Protein AF-A0A920S3D9-F1 (afdb_monomer)

Secondary structure (DSSP, 8-state):
---EE-TTT--EEEEEE-TTS-EEEEEE-PPP--SSTT--------SHHHH-TT--S---HHHHHHHHTT--

Nearest PDB structures (foldseek):
  1q0c-assembly1_A  TM=7.752E-01  e=3.822E-01  Brevibacterium fuscum
  1f1u-assembly1_A  TM=7.771E-01  e=6.776E-01  Arthrobacter globiformis
  4z6m-assembly1_A  TM=8.073E-01  e=8.740E-01  Brevibacterium fuscum
  5trx-assembly1_C  TM=8.033E-01  e=1.280E+00  Brevibacterium fuscum
  2wl9-assembly1_D  TM=5.916E-01  e=3.325E+00  Rhodococcus sp. DK17

Sequence (72 aa):
MGSRKTWPWDNCFCYFEGPDSFVLEFTSELIEVSDGDEWTPKEWIPGPENANVWGTGGRTEKAIKTYVRQKV

Solvent-accessible surface area (backbone atoms only — not comparable to full-atom values): 4692 Å² total; per-residue (Å²): 128,38,70,33,29,32,58,90,44,61,20,41,34,37,74,45,77,47,97,86,74,47,76,47,77,51,72,46,71,60,70,85,77,72,93,66,90,85,67,77,88,79,89,77,76,89,46,68,68,41,66,27,64,68,79,54,47,73,77,54,76,68,60,52,58,60,57,58,65,75,76,111

Radius of gyration: 14.2 Å; Cα contacts (8 Å, |Δi|>4): 91; chains: 1; bounding box: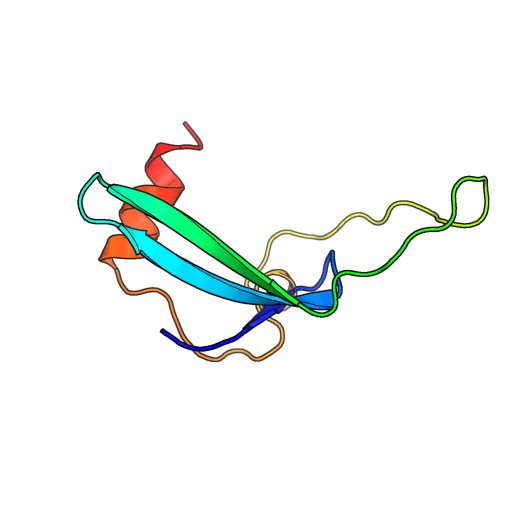 34×24×34 Å

Structure (mmCIF, N/CA/C/O backbone):
data_AF-A0A920S3D9-F1
#
_entry.id   AF-A0A920S3D9-F1
#
loop_
_atom_site.group_PDB
_atom_site.id
_atom_site.type_symbol
_atom_site.label_atom_id
_atom_site.label_alt_id
_atom_site.label_comp_id
_atom_site.label_asym_id
_atom_site.label_entity_id
_atom_site.label_seq_id
_atom_site.pdbx_PDB_ins_code
_atom_site.Cartn_x
_atom_site.Cartn_y
_atom_site.Cartn_z
_atom_site.occupancy
_atom_site.B_iso_or_equiv
_atom_site.auth_seq_id
_atom_site.auth_comp_id
_atom_site.auth_asym_id
_atom_site.auth_atom_id
_atom_site.pdbx_PDB_model_num
ATOM 1 N N . MET A 1 1 ? -3.028 -6.035 13.453 1.00 48.69 1 MET A N 1
ATOM 2 C CA . MET A 1 1 ? -2.486 -5.312 12.283 1.00 48.69 1 MET A CA 1
ATOM 3 C C . MET A 1 1 ? -1.015 -5.666 12.208 1.00 48.69 1 MET A C 1
ATOM 5 O O . MET A 1 1 ? -0.336 -5.486 13.207 1.00 48.69 1 MET A O 1
ATOM 9 N N . GLY A 1 2 ? -0.574 -6.302 11.124 1.00 53.12 2 GLY A N 1
ATOM 10 C CA . GLY A 1 2 ? 0.818 -6.716 10.935 1.00 53.12 2 GLY A CA 1
ATOM 11 C C . GLY A 1 2 ? 1.412 -6.002 9.729 1.00 53.12 2 GLY A C 1
ATOM 12 O O . GLY A 1 2 ? 0.665 -5.665 8.803 1.00 53.12 2 GLY A O 1
ATOM 13 N N . SER A 1 3 ? 2.721 -5.770 9.778 1.00 55.03 3 SER A N 1
ATOM 14 C CA . SER A 1 3 ? 3.508 -5.316 8.638 1.00 55.03 3 SER A CA 1
ATOM 15 C C . SER A 1 3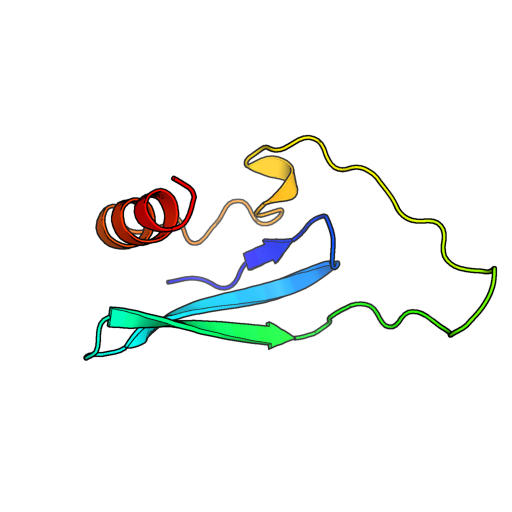 ? 3.425 -6.341 7.504 1.00 55.03 3 SER A C 1
ATOM 17 O O . SER A 1 3 ? 3.265 -7.542 7.735 1.00 55.03 3 SER A O 1
ATOM 19 N N . ARG A 1 4 ? 3.441 -5.848 6.272 1.00 64.44 4 ARG A N 1
ATOM 20 C CA . ARG A 1 4 ? 3.281 -6.618 5.035 1.00 64.44 4 ARG A CA 1
ATOM 21 C C . ARG A 1 4 ? 4.240 -6.088 3.985 1.00 64.44 4 ARG A C 1
ATOM 23 O O . ARG A 1 4 ? 4.747 -4.989 4.156 1.00 64.44 4 ARG A O 1
ATOM 30 N N . LYS A 1 5 ? 4.447 -6.825 2.895 1.00 70.50 5 LYS A N 1
ATOM 31 C CA . LYS A 1 5 ? 5.291 -6.380 1.779 1.00 70.50 5 LYS A CA 1
ATOM 32 C C . LYS A 1 5 ? 4.580 -6.559 0.437 1.00 70.50 5 LYS A C 1
ATOM 34 O O . LYS A 1 5 ? 3.853 -7.542 0.283 1.00 70.50 5 LYS A O 1
ATOM 39 N N . THR A 1 6 ? 4.687 -5.597 -0.484 1.00 71.62 6 THR A N 1
ATOM 40 C CA . THR A 1 6 ? 3.948 -5.637 -1.765 1.00 71.62 6 THR A CA 1
ATOM 41 C C . THR A 1 6 ? 4.822 -6.061 -2.935 1.00 71.62 6 THR A C 1
ATOM 43 O O . THR A 1 6 ? 6.003 -5.737 -2.980 1.00 71.62 6 THR A O 1
ATOM 46 N N . TRP A 1 7 ? 4.190 -6.742 -3.895 1.00 71.69 7 TRP A N 1
ATOM 47 C CA . TRP A 1 7 ? 4.719 -7.035 -5.228 1.00 71.69 7 TRP A CA 1
ATOM 48 C C . TRP A 1 7 ? 5.219 -5.779 -5.968 1.00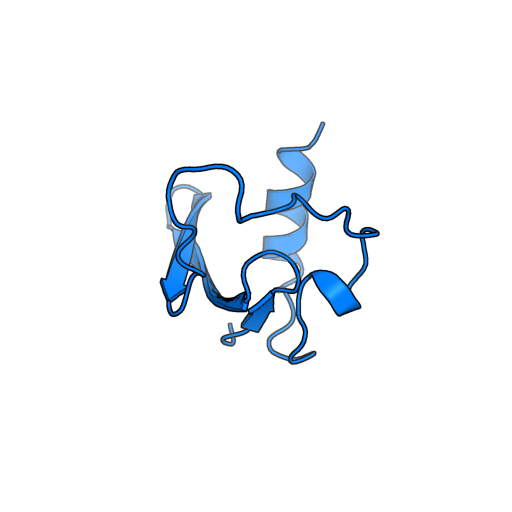 71.69 7 TRP A C 1
ATOM 50 O O . TRP A 1 7 ? 6.383 -5.647 -6.345 1.00 71.69 7 TRP A O 1
ATOM 60 N N . PRO A 1 8 ? 4.287 -4.828 -6.183 1.00 76.94 8 PRO A N 1
ATOM 61 C CA . PRO A 1 8 ? 4.493 -3.723 -7.113 1.00 76.94 8 PRO A CA 1
ATOM 62 C C . PRO A 1 8 ? 5.548 -2.699 -6.711 1.00 76.94 8 PRO A C 1
ATOM 64 O O . PRO A 1 8 ? 6.126 -2.060 -7.585 1.00 76.94 8 PRO A O 1
ATOM 67 N N . TRP A 1 9 ? 5.775 -2.531 -5.413 1.00 77.19 9 TRP A N 1
ATOM 68 C CA . TRP A 1 9 ? 6.557 -1.423 -4.868 1.00 77.19 9 TRP A CA 1
ATOM 69 C C . TRP A 1 9 ? 7.686 -1.880 -3.941 1.00 77.19 9 TRP A C 1
ATOM 71 O O . TRP A 1 9 ? 8.428 -1.041 -3.439 1.00 77.19 9 TRP A O 1
ATOM 81 N N . ASP A 1 10 ? 7.772 -3.191 -3.688 1.00 84.19 10 ASP A N 1
ATOM 82 C CA . ASP A 1 10 ? 8.698 -3.870 -2.769 1.00 84.19 10 ASP A CA 1
ATOM 83 C C . ASP A 1 10 ? 8.745 -3.310 -1.333 1.00 84.19 10 ASP A C 1
ATOM 85 O O . ASP A 1 10 ? 9.592 -3.683 -0.520 1.00 84.19 10 ASP A O 1
ATOM 89 N N . ASN A 1 11 ? 7.781 -2.463 -0.987 1.00 85.69 11 ASN A N 1
ATOM 90 C CA . ASN A 1 11 ? 7.733 -1.732 0.265 1.00 85.69 11 ASN A CA 1
ATOM 91 C C . ASN A 1 11 ? 7.178 -2.582 1.408 1.00 85.69 11 ASN A C 1
ATOM 93 O O . ASN A 1 11 ? 6.240 -3.361 1.219 1.00 85.69 11 ASN A O 1
ATOM 97 N N . CYS A 1 12 ? 7.693 -2.359 2.615 1.00 88.94 12 CYS A N 1
ATOM 98 C CA . CYS A 1 12 ? 7.031 -2.763 3.849 1.00 88.94 12 CYS A CA 1
ATOM 99 C C . CYS A 1 12 ? 5.895 -1.775 4.162 1.00 88.94 12 CYS A C 1
ATOM 101 O O . CYS A 1 12 ? 6.103 -0.568 4.080 1.00 88.94 12 CYS A O 1
ATOM 103 N N . PHE A 1 13 ? 4.704 -2.250 4.532 1.00 85.50 13 PHE A N 1
ATOM 104 C CA . PHE A 1 13 ? 3.538 -1.399 4.786 1.00 85.50 13 PHE A CA 1
ATOM 105 C C . PHE A 1 13 ? 2.652 -1.872 5.944 1.00 85.50 13 PHE A C 1
ATOM 107 O O . PHE A 1 13 ? 2.572 -3.061 6.267 1.00 85.50 13 PHE A O 1
ATOM 114 N N . CYS A 1 14 ? 1.918 -0.932 6.543 1.00 83.88 14 CYS A N 1
ATOM 115 C CA . CYS A 1 14 ? 0.845 -1.181 7.503 1.00 83.88 14 CYS A CA 1
ATOM 116 C C . CYS A 1 14 ? -0.275 -0.138 7.353 1.00 83.88 14 CYS A C 1
ATOM 118 O O . CYS A 1 14 ? -0.004 1.037 7.122 1.00 83.88 14 CYS A O 1
ATOM 120 N N . TYR A 1 15 ? -1.529 -0.560 7.539 1.00 84.69 15 TYR A N 1
ATOM 121 C CA . TYR A 1 15 ? -2.699 0.323 7.496 1.00 84.69 15 TYR A CA 1
ATOM 122 C C . TYR A 1 15 ? -3.320 0.511 8.879 1.00 84.69 15 TYR A C 1
ATOM 124 O O . TYR A 1 15 ? -3.497 -0.469 9.609 1.00 84.69 15 TYR A O 1
ATOM 132 N N . PHE A 1 16 ? -3.747 1.737 9.180 1.00 82.88 16 PHE A N 1
ATOM 133 C CA . PHE A 1 16 ? -4.474 2.098 10.399 1.00 82.88 16 PHE A CA 1
ATOM 134 C C . PHE A 1 16 ? -5.743 2.879 10.054 1.00 82.88 16 PHE A C 1
ATOM 136 O O . PHE A 1 16 ? -5.724 3.737 9.178 1.00 82.88 16 PHE A O 1
ATOM 143 N N . GLU A 1 17 ? -6.845 2.584 10.743 1.00 83.56 17 GLU A N 1
ATOM 144 C CA . GLU A 1 17 ? -8.098 3.339 10.627 1.00 83.56 17 GLU A CA 1
ATOM 145 C C . GLU A 1 17 ? -8.142 4.386 11.745 1.00 83.56 17 GLU A C 1
ATOM 147 O O . GLU A 1 17 ? -8.057 4.038 12.925 1.00 83.56 17 GLU A O 1
ATOM 152 N N . GLY A 1 18 ? -8.238 5.660 11.371 1.00 80.31 18 GLY A N 1
ATOM 153 C CA . GLY A 1 18 ? -8.411 6.771 12.298 1.00 80.31 18 GLY A CA 1
ATOM 154 C C . GLY A 1 18 ? -9.864 6.917 12.774 1.00 80.31 18 GLY A C 1
ATOM 155 O O . GLY A 1 18 ? -10.775 6.339 12.177 1.00 80.31 18 GLY A O 1
ATOM 156 N N . PRO A 1 19 ? -10.106 7.712 13.831 1.00 87.06 19 PRO A N 1
ATOM 157 C CA . PRO A 1 19 ? -11.444 7.905 14.402 1.00 87.06 19 PRO A CA 1
ATOM 158 C C . PRO A 1 19 ? -12.457 8.482 13.400 1.00 87.06 19 PRO A C 1
ATOM 160 O O . PRO A 1 19 ? -13.634 8.135 13.455 1.00 87.06 19 PRO A O 1
ATOM 163 N N . ASP A 1 20 ? -11.994 9.271 12.430 1.00 89.31 20 ASP A N 1
ATOM 164 C CA . ASP A 1 20 ? -12.833 9.900 11.403 1.00 89.31 20 ASP A CA 1
ATOM 165 C C . ASP A 1 20 ? -13.011 9.024 10.146 1.00 89.31 20 ASP A C 1
ATOM 167 O O . ASP A 1 20 ? -13.341 9.512 9.070 1.00 89.31 20 ASP A O 1
ATOM 171 N N . SER A 1 21 ? -12.781 7.709 10.261 1.00 78.38 21 SER A N 1
ATOM 172 C CA . SER A 1 21 ? -12.874 6.728 9.162 1.00 78.38 21 SER A CA 1
ATOM 173 C C . SER A 1 21 ? -11.883 6.936 8.005 1.00 78.38 21 SER A C 1
ATOM 175 O O . SER A 1 21 ? -12.015 6.301 6.955 1.00 78.38 21 SER A O 1
ATOM 177 N N . PHE A 1 22 ? -10.858 7.771 8.188 1.00 83.69 22 PHE A N 1
ATOM 178 C CA . PHE A 1 22 ? -9.707 7.813 7.285 1.00 83.69 22 PHE A CA 1
ATOM 179 C C . PHE A 1 22 ? -8.806 6.596 7.497 1.00 83.69 22 PHE A C 1
ATOM 181 O O . PHE A 1 22 ? -8.649 6.109 8.617 1.00 83.69 22 PHE A O 1
ATOM 188 N N . VAL A 1 23 ? -8.180 6.125 6.419 1.00 82.94 23 VAL A N 1
ATOM 189 C CA . VAL A 1 23 ? -7.184 5.051 6.466 1.00 82.94 23 VAL A CA 1
ATOM 190 C C . VAL A 1 23 ? -5.816 5.645 6.160 1.00 82.94 23 VAL A C 1
ATOM 192 O O . VAL A 1 23 ? -5.634 6.274 5.122 1.00 82.94 23 VAL A O 1
ATOM 195 N N . LEU A 1 24 ? -4.864 5.441 7.067 1.00 86.12 24 LEU A N 1
ATOM 196 C CA . LEU A 1 24 ? -3.473 5.859 6.923 1.00 86.12 24 LEU A CA 1
ATOM 197 C C . LEU A 1 24 ? -2.610 4.661 6.539 1.00 86.12 24 LEU A C 1
ATOM 199 O O . LEU A 1 24 ? -2.760 3.584 7.120 1.00 86.12 24 LEU A O 1
ATOM 203 N N . GLU A 1 25 ? -1.688 4.864 5.602 1.00 84.94 25 GLU A N 1
ATOM 204 C CA . GLU A 1 25 ? -0.621 3.918 5.280 1.00 84.94 25 GLU A CA 1
ATOM 205 C C . GLU A 1 25 ? 0.691 4.401 5.901 1.00 84.94 25 GLU A C 1
ATOM 207 O O . GLU A 1 25 ? 1.107 5.537 5.686 1.00 84.94 25 GLU A O 1
ATOM 212 N N . PHE A 1 26 ? 1.344 3.530 6.663 1.00 88.94 26 PHE A N 1
ATOM 213 C CA . PHE A 1 26 ? 2.740 3.691 7.054 1.00 88.94 26 PHE A CA 1
ATOM 214 C C . PHE A 1 26 ? 3.559 2.748 6.187 1.00 88.94 26 PHE A C 1
ATOM 216 O O . PHE A 1 26 ? 3.276 1.549 6.167 1.00 88.94 26 PHE A O 1
ATOM 223 N N . THR A 1 27 ? 4.545 3.286 5.477 1.00 90.81 27 THR A N 1
ATOM 224 C CA . THR A 1 27 ? 5.321 2.557 4.473 1.00 90.81 27 THR A CA 1
ATOM 225 C C . THR A 1 27 ? 6.814 2.841 4.621 1.00 90.81 27 THR A C 1
ATOM 227 O O . THR A 1 27 ? 7.201 3.924 5.063 1.00 90.81 27 THR A O 1
ATOM 230 N N . SER A 1 28 ? 7.653 1.869 4.276 1.00 91.31 28 SER A N 1
ATOM 231 C CA . SER A 1 28 ? 9.109 2.002 4.206 1.00 91.31 28 SER A CA 1
ATOM 232 C C . SER A 1 28 ? 9.671 1.129 3.087 1.00 91.31 28 SER A C 1
ATOM 234 O O . SER A 1 28 ? 9.008 0.197 2.640 1.00 91.31 28 SER A O 1
ATOM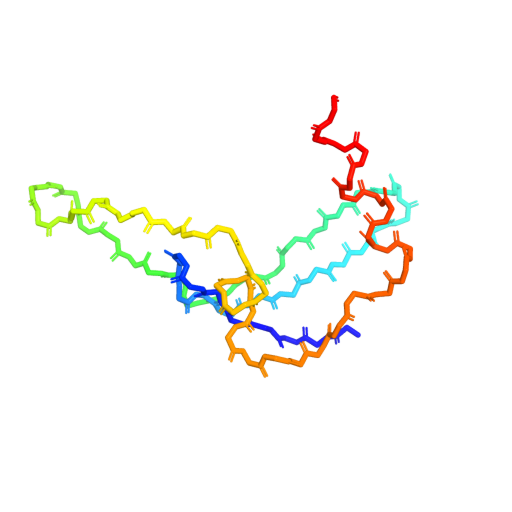 236 N N . GLU A 1 29 ? 10.913 1.397 2.674 1.00 90.12 29 GLU A N 1
ATOM 237 C CA . GLU A 1 29 ? 11.610 0.609 1.638 1.00 90.12 29 GLU A CA 1
ATOM 238 C C . GLU A 1 29 ? 10.881 0.617 0.283 1.00 90.12 29 GLU A C 1
ATOM 240 O O . GLU A 1 29 ? 10.912 -0.358 -0.461 1.00 90.12 29 GLU A O 1
ATOM 245 N N . LEU A 1 30 ? 10.195 1.722 -0.029 1.00 89.75 30 LEU A N 1
ATOM 246 C CA . LEU A 1 30 ? 9.649 1.946 -1.362 1.00 89.75 30 LEU A CA 1
ATOM 247 C C . LEU A 1 30 ? 10.803 2.021 -2.363 1.00 89.75 30 LEU A C 1
ATOM 249 O O . LEU A 1 30 ? 11.775 2.734 -2.114 1.00 89.75 30 LEU A O 1
ATOM 253 N N . ILE A 1 31 ? 10.686 1.299 -3.479 1.00 86.94 31 ILE A N 1
ATOM 254 C CA . ILE A 1 31 ? 11.687 1.374 -4.544 1.00 86.94 31 ILE A CA 1
ATOM 255 C C . ILE A 1 31 ? 11.889 2.821 -5.003 1.00 86.94 31 ILE A C 1
ATOM 257 O O . ILE A 1 31 ? 10.931 3.564 -5.223 1.00 86.94 31 ILE A O 1
ATOM 261 N N . GLU A 1 32 ? 13.1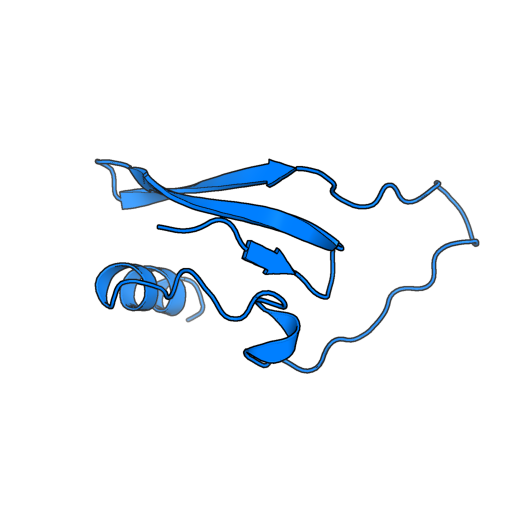47 3.198 -5.186 1.00 86.62 32 GLU A N 1
ATOM 262 C CA . GLU A 1 32 ? 13.504 4.425 -5.884 1.00 86.62 32 GLU A CA 1
ATOM 263 C C . GLU A 1 32 ? 13.682 4.104 -7.363 1.00 86.62 32 GLU A C 1
ATOM 265 O O . GLU A 1 32 ? 14.355 3.142 -7.740 1.00 86.62 32 GLU A O 1
ATOM 270 N N . VAL A 1 33 ? 13.041 4.905 -8.203 1.00 84.19 33 VAL A N 1
ATOM 271 C CA . VAL A 1 33 ? 13.156 4.815 -9.653 1.00 84.19 33 VAL A CA 1
ATOM 272 C C . VAL A 1 33 ? 13.916 6.050 -10.112 1.00 84.19 33 VAL A C 1
ATOM 274 O O . VAL A 1 33 ? 13.506 7.166 -9.800 1.00 84.19 33 VAL A O 1
ATOM 277 N N . SER A 1 34 ? 15.040 5.853 -10.804 1.0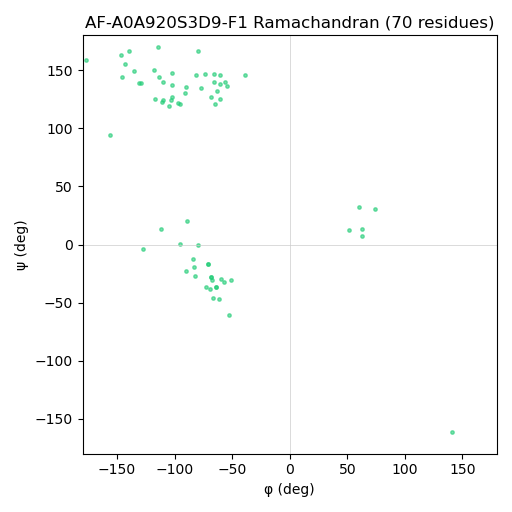0 80.88 34 SER A N 1
ATOM 278 C CA . SER A 1 34 ? 15.778 6.943 -11.441 1.00 80.88 34 SER A CA 1
ATOM 279 C C . SER A 1 34 ? 14.946 7.552 -12.571 1.00 80.88 34 SER A C 1
ATOM 281 O O . SER A 1 34 ? 14.287 6.837 -13.327 1.00 80.88 34 SER A O 1
ATOM 283 N N . ASP A 1 35 ? 14.982 8.878 -12.702 1.00 74.44 35 ASP A N 1
ATOM 284 C CA . ASP A 1 35 ? 14.344 9.566 -13.825 1.00 74.44 35 ASP A CA 1
ATOM 285 C C . ASP A 1 35 ? 15.042 9.174 -15.144 1.00 74.44 35 ASP A C 1
ATOM 287 O O . ASP A 1 35 ? 16.241 9.408 -15.304 1.00 74.44 35 ASP A O 1
ATOM 291 N N . GLY A 1 36 ? 14.304 8.595 -16.101 1.00 66.75 36 GLY A N 1
ATOM 292 C CA . GLY A 1 36 ? 14.809 8.262 -17.441 1.00 66.75 36 GLY A CA 1
ATOM 293 C C . GLY A 1 36 ? 14.309 6.925 -18.008 1.00 66.75 36 GLY A C 1
ATOM 294 O O . GLY A 1 36 ? 13.312 6.371 -17.553 1.00 66.75 36 GLY A O 1
ATOM 295 N N . ASP A 1 37 ? 15.024 6.408 -19.014 1.00 64.50 37 ASP A N 1
ATOM 296 C CA . ASP A 1 37 ? 14.659 5.218 -19.808 1.00 64.50 37 ASP A CA 1
ATOM 297 C C . ASP A 1 37 ? 14.976 3.865 -19.128 1.00 64.50 37 ASP A C 1
ATOM 299 O O . ASP A 1 37 ? 14.742 2.802 -19.705 1.00 64.50 37 ASP A O 1
ATOM 303 N N . GLU A 1 38 ? 15.540 3.867 -17.917 1.00 75.25 38 GLU A N 1
ATOM 304 C CA . GLU A 1 38 ? 16.059 2.644 -17.280 1.00 75.25 38 GLU A CA 1
ATOM 305 C C . GLU A 1 38 ? 14.988 1.811 -16.564 1.00 75.25 38 GLU A C 1
ATOM 307 O O . GLU A 1 38 ? 15.181 0.613 -16.333 1.00 75.25 38 GLU A O 1
ATOM 312 N N . TRP A 1 39 ? 13.838 2.403 -16.230 1.00 78.81 39 TRP A N 1
ATOM 313 C CA . TRP A 1 39 ? 12.769 1.700 -15.529 1.00 78.81 39 TRP A CA 1
ATOM 314 C C . TRP A 1 39 ? 11.608 1.355 -16.455 1.00 78.81 39 TRP A C 1
ATOM 316 O O . TRP A 1 39 ? 10.944 2.219 -17.021 1.00 78.81 39 TRP A O 1
ATOM 326 N N . THR A 1 40 ? 11.336 0.057 -16.585 1.00 82.81 40 THR A N 1
ATOM 327 C CA . THR A 1 40 ? 10.205 -0.449 -17.367 1.00 82.81 40 T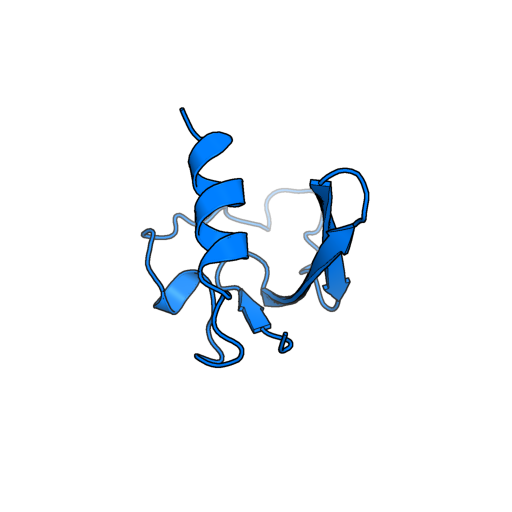HR A CA 1
ATOM 328 C C . THR A 1 40 ? 9.017 -0.739 -16.443 1.00 82.81 40 THR A C 1
ATOM 330 O O . THR A 1 40 ? 9.151 -1.588 -15.552 1.00 82.81 40 THR A O 1
ATOM 333 N N . PRO A 1 41 ? 7.847 -0.106 -16.661 1.00 85.31 41 PRO A N 1
ATOM 334 C CA . PRO A 1 41 ? 6.627 -0.440 -15.937 1.00 85.31 41 PRO A CA 1
ATOM 335 C C . PRO A 1 41 ? 6.281 -1.924 -16.080 1.00 85.31 41 PRO A C 1
ATOM 337 O O . PRO A 1 41 ? 6.407 -2.504 -17.158 1.00 85.31 41 PRO A O 1
ATOM 340 N N . LYS A 1 42 ? 5.815 -2.542 -14.992 1.00 85.44 42 LYS A N 1
ATOM 341 C CA . LYS A 1 42 ? 5.371 -3.942 -14.978 1.00 85.44 42 LYS A CA 1
ATOM 342 C C . LYS A 1 42 ? 3.878 -4.027 -14.714 1.00 85.44 42 LYS A C 1
ATOM 344 O O . LYS A 1 42 ? 3.338 -3.276 -13.903 1.00 85.44 42 LYS A O 1
ATOM 349 N N . GLU A 1 43 ? 3.235 -4.991 -15.358 1.00 88.81 43 GLU A N 1
ATOM 350 C CA . GLU A 1 43 ? 1.855 -5.355 -15.061 1.00 88.81 43 GLU A CA 1
ATOM 351 C C . GLU A 1 43 ? 1.813 -6.448 -13.995 1.00 88.81 43 GLU A C 1
ATOM 353 O O . GLU A 1 43 ? 2.551 -7.433 -14.051 1.00 88.81 43 GLU A O 1
ATOM 358 N N . TRP A 1 44 ? 0.919 -6.272 -13.025 1.00 82.12 44 TRP A N 1
ATOM 359 C CA . TRP A 1 44 ? 0.709 -7.213 -11.935 1.00 82.12 44 TRP A CA 1
ATOM 360 C C . TRP A 1 44 ? -0.702 -7.766 -12.007 1.00 82.12 44 TRP A C 1
ATOM 362 O O . TRP A 1 44 ? -1.674 -7.008 -11.990 1.00 82.12 44 TRP A O 1
ATOM 372 N N . ILE A 1 45 ? -0.820 -9.092 -12.040 1.00 86.06 45 ILE A N 1
ATOM 373 C CA . ILE A 1 45 ? -2.122 -9.750 -11.948 1.00 86.06 45 ILE A CA 1
ATOM 374 C C . ILE A 1 45 ? -2.662 -9.520 -10.526 1.00 86.06 45 ILE A C 1
ATOM 376 O O . ILE A 1 45 ? -1.954 -9.808 -9.555 1.00 86.06 45 ILE A O 1
ATOM 380 N N . PRO A 1 46 ? -3.888 -8.995 -10.358 1.00 79.31 46 PRO A N 1
ATOM 381 C CA . PRO A 1 46 ? -4.475 -8.827 -9.035 1.00 79.31 46 PRO A CA 1
ATOM 382 C C . PRO A 1 46 ? -4.625 -10.175 -8.319 1.00 79.31 46 PRO A C 1
ATOM 384 O O . PRO A 1 46 ? -5.282 -11.079 -8.828 1.00 79.31 46 PRO A O 1
ATOM 387 N N . GLY A 1 47 ? -4.068 -10.282 -7.113 1.00 76.62 47 GLY A N 1
ATOM 388 C CA . GLY A 1 47 ? -4.132 -11.500 -6.308 1.00 76.62 47 GLY A CA 1
ATOM 389 C C . GLY A 1 47 ? -3.477 -11.326 -4.933 1.00 76.62 47 GLY A C 1
ATOM 390 O O . GLY A 1 47 ? -2.690 -10.388 -4.740 1.00 76.62 47 GLY A O 1
ATOM 391 N N . PRO A 1 48 ? -3.826 -12.168 -3.940 1.00 74.81 48 PRO A N 1
ATOM 392 C CA . PRO A 1 48 ? -3.262 -12.096 -2.590 1.00 74.81 48 PRO A CA 1
ATOM 393 C C . PRO A 1 48 ? -1.730 -12.203 -2.569 1.00 74.81 48 PRO A C 1
ATOM 395 O O . PRO A 1 48 ? -1.090 -11.551 -1.746 1.00 74.81 48 PRO A O 1
ATOM 398 N N . GLU A 1 49 ? -1.154 -12.961 -3.498 1.00 75.50 49 GLU A N 1
ATOM 399 C CA . GLU A 1 49 ? 0.281 -13.168 -3.674 1.00 75.50 49 GLU A CA 1
ATOM 400 C C . GLU A 1 49 ? 1.032 -11.886 -4.048 1.00 75.50 49 GLU A C 1
ATOM 402 O O . GLU A 1 49 ? 2.126 -11.656 -3.545 1.00 75.50 49 GLU A O 1
ATOM 407 N N . ASN A 1 50 ? 0.420 -11.010 -4.851 1.00 78.94 50 ASN A N 1
ATOM 408 C CA . ASN A 1 50 ? 1.021 -9.733 -5.249 1.00 78.94 50 ASN A CA 1
ATOM 409 C C . ASN A 1 50 ? 0.668 -8.598 -4.274 1.00 78.94 50 ASN A C 1
ATOM 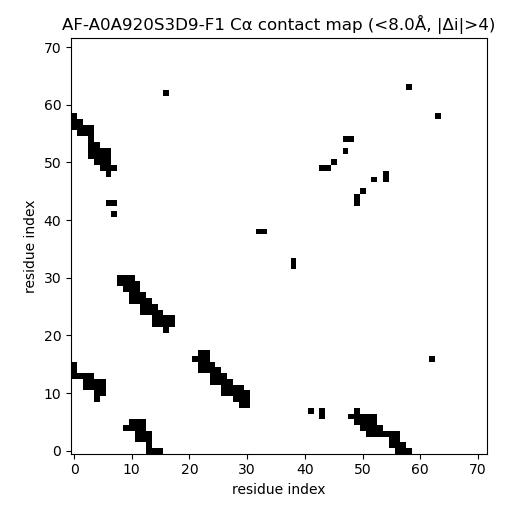411 O O . ASN A 1 50 ? 1.392 -7.607 -4.172 1.00 78.94 50 ASN A O 1
ATOM 415 N N . ALA A 1 51 ? -0.433 -8.739 -3.529 1.00 78.31 51 ALA A N 1
ATOM 416 C CA . ALA A 1 51 ? -0.890 -7.748 -2.559 1.00 78.31 51 ALA A CA 1
ATOM 417 C C . ALA A 1 51 ? -0.184 -7.847 -1.192 1.00 78.31 51 ALA A C 1
ATOM 419 O O . ALA A 1 51 ? -0.126 -6.855 -0.465 1.00 78.31 51 ALA A O 1
ATOM 420 N N . ASN A 1 52 ? 0.306 -9.031 -0.809 1.00 80.12 52 ASN A N 1
ATOM 421 C CA . ASN A 1 52 ? 1.017 -9.260 0.449 1.00 80.12 52 ASN A CA 1
ATOM 422 C C . ASN A 1 52 ? 1.932 -10.492 0.362 1.00 80.12 52 ASN A C 1
ATOM 424 O O . AS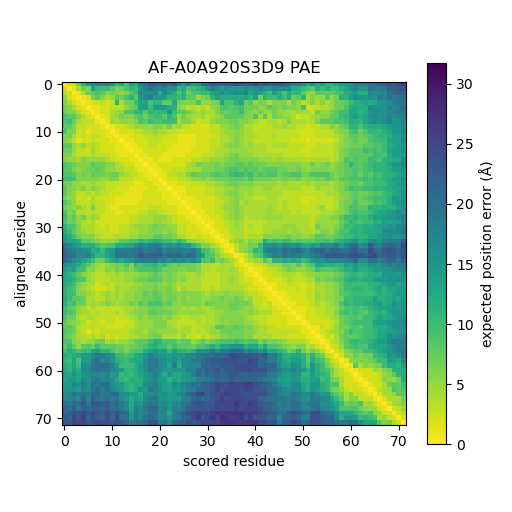N A 1 52 ? 1.511 -11.608 0.674 1.00 80.12 52 ASN A O 1
ATOM 428 N N . VAL A 1 53 ? 3.205 -10.281 0.035 1.00 82.19 53 VAL A N 1
ATOM 429 C CA . VAL A 1 53 ? 4.172 -11.373 -0.166 1.00 82.19 53 VAL A CA 1
ATOM 430 C C . VAL A 1 53 ? 4.563 -12.086 1.130 1.00 82.19 53 VAL A C 1
ATOM 432 O O . VAL A 1 53 ? 5.072 -13.200 1.091 1.00 82.19 53 VAL A O 1
ATOM 435 N N . TRP A 1 54 ? 4.308 -11.486 2.297 1.00 81.50 54 TRP A N 1
ATOM 436 C CA . TRP A 1 54 ? 4.558 -12.138 3.587 1.00 81.50 54 TRP A CA 1
ATOM 437 C C . TRP A 1 54 ? 3.417 -13.052 4.031 1.00 81.50 54 TRP A C 1
ATOM 439 O O . TRP A 1 54 ? 3.582 -13.789 4.998 1.00 81.50 54 TRP A O 1
ATOM 449 N N . GLY A 1 55 ? 2.246 -12.990 3.388 1.00 71.81 55 GLY A N 1
ATOM 450 C CA . GLY A 1 55 ? 1.102 -13.850 3.716 1.00 71.81 55 GLY A CA 1
ATOM 451 C C . GLY A 1 55 ? 0.533 -13.675 5.134 1.00 71.81 55 GLY A C 1
ATOM 452 O O . GLY A 1 55 ? -0.346 -14.429 5.541 1.00 71.81 55 GLY A O 1
ATOM 453 N N . THR A 1 56 ? 0.996 -12.684 5.901 1.00 73.19 56 THR A N 1
ATOM 454 C CA . THR A 1 56 ? 0.638 -12.471 7.312 1.00 73.19 56 THR A CA 1
ATOM 455 C C . THR A 1 56 ? -0.149 -11.174 7.525 1.00 73.19 56 THR A C 1
ATOM 457 O O . THR A 1 56 ? -0.319 -10.356 6.620 1.00 73.19 56 THR A O 1
ATOM 460 N N . GLY A 1 57 ? -0.695 -10.989 8.733 1.00 66.19 57 GLY A N 1
ATOM 461 C CA . GLY A 1 57 ? -1.305 -9.718 9.132 1.00 66.19 57 GLY A CA 1
ATOM 462 C C . GLY A 1 57 ? -2.669 -9.419 8.503 1.00 66.19 57 GLY A C 1
ATOM 463 O O . GLY A 1 57 ? -2.981 -8.246 8.315 1.00 66.19 57 GLY A O 1
ATOM 464 N N . GLY A 1 58 ? -3.476 -10.441 8.188 1.00 58.34 58 GLY A N 1
ATOM 465 C CA . GLY A 1 58 ? -4.782 -10.346 7.513 1.00 58.34 58 GLY A CA 1
ATOM 466 C C . GLY A 1 58 ? -5.668 -9.159 7.928 1.00 58.34 58 GLY A C 1
ATOM 467 O O . GLY A 1 58 ? -5.642 -8.685 9.066 1.00 58.34 58 GLY A O 1
ATOM 468 N N . ARG A 1 59 ? -6.437 -8.629 6.966 1.00 57.44 59 ARG A N 1
ATOM 469 C CA . ARG A 1 59 ? -7.398 -7.547 7.229 1.00 57.44 59 ARG A CA 1
ATOM 470 C C . ARG A 1 59 ? -8.438 -8.035 8.242 1.00 57.44 59 ARG A C 1
ATOM 472 O O . ARG A 1 59 ? -8.945 -9.142 8.108 1.00 57.44 59 ARG A O 1
ATOM 479 N N . THR A 1 60 ? -8.805 -7.200 9.208 1.00 56.09 60 THR A N 1
ATOM 480 C CA . THR A 1 60 ? -10.066 -7.404 9.930 1.00 56.09 60 THR A CA 1
ATOM 481 C C . THR A 1 60 ? -11.224 -7.211 8.944 1.00 56.09 60 THR A C 1
ATOM 483 O O . THR A 1 60 ? -11.122 -6.393 8.027 1.00 56.09 60 THR A O 1
ATOM 486 N N . GLU A 1 61 ? -12.336 -7.933 9.106 1.00 52.03 61 GLU A N 1
ATOM 487 C CA . GLU A 1 61 ? -13.522 -7.813 8.230 1.00 52.03 61 GLU A CA 1
ATOM 488 C C . GLU A 1 61 ? -13.997 -6.359 8.059 1.00 52.03 61 GLU A C 1
ATOM 490 O O . GLU A 1 61 ? -14.485 -5.970 6.997 1.00 52.03 61 GLU A O 1
ATOM 495 N N . LYS A 1 62 ? -13.786 -5.529 9.088 1.00 54.28 62 LYS A N 1
ATOM 496 C CA . LYS A 1 62 ? -14.049 -4.085 9.077 1.00 54.28 62 LYS A CA 1
ATOM 497 C C . LYS A 1 62 ? -13.216 -3.342 8.022 1.00 54.28 62 LYS A C 1
ATOM 499 O O . LYS A 1 62 ? -13.774 -2.597 7.223 1.00 54.28 62 LYS A O 1
ATOM 504 N N . ALA A 1 63 ? -11.911 -3.610 7.949 1.00 53.59 63 ALA A N 1
ATOM 505 C CA . ALA A 1 63 ? -11.007 -2.975 6.989 1.00 53.59 63 ALA A CA 1
ATOM 506 C C . ALA A 1 63 ? -11.286 -3.393 5.530 1.00 53.59 63 ALA A C 1
ATOM 508 O O . ALA A 1 63 ? -11.033 -2.621 4.607 1.00 53.59 63 ALA A O 1
ATOM 509 N N . ILE A 1 64 ? -11.825 -4.601 5.308 1.00 53.25 64 ILE A N 1
ATOM 510 C CA . ILE A 1 64 ? -12.251 -5.064 3.974 1.00 53.25 64 ILE A CA 1
ATOM 511 C C . ILE A 1 64 ? -13.449 -4.239 3.483 1.00 53.25 64 ILE A C 1
ATOM 513 O O . ILE A 1 64 ? -13.443 -3.764 2.348 1.00 53.25 64 ILE A O 1
ATOM 517 N N . LYS A 1 65 ? -14.453 -4.016 4.341 1.00 52.03 65 LYS A N 1
ATOM 518 C CA . LYS A 1 65 ? -15.681 -3.286 3.981 1.00 52.03 65 LYS A CA 1
ATOM 519 C C . LYS A 1 65 ? -15.426 -1.819 3.610 1.00 52.03 65 LYS A C 1
ATOM 521 O O . LYS A 1 65 ? -16.061 -1.320 2.685 1.00 52.03 65 LYS A O 1
ATOM 526 N N . THR A 1 66 ? -14.486 -1.146 4.274 1.00 50.16 66 THR A N 1
ATOM 527 C CA . THR A 1 66 ? -14.138 0.256 3.976 1.00 50.16 66 THR A CA 1
ATOM 528 C C . THR A 1 66 ? -13.428 0.407 2.625 1.00 50.16 66 THR A C 1
ATOM 530 O O . THR A 1 66 ? -13.719 1.338 1.881 1.00 50.16 66 THR A O 1
ATOM 533 N N . TYR A 1 67 ? -12.553 -0.538 2.262 1.00 47.50 67 TYR A N 1
ATOM 534 C CA . TYR A 1 67 ? -11.773 -0.476 1.018 1.00 47.50 67 TYR A CA 1
ATOM 535 C C . TYR A 1 67 ? -12.614 -0.754 -0.240 1.00 47.50 67 TYR A C 1
ATOM 537 O O . TYR A 1 67 ? -12.417 -0.121 -1.273 1.00 47.50 67 TYR A O 1
ATOM 545 N N . VAL A 1 68 ? -13.583 -1.674 -0.160 1.00 45.44 68 VAL A N 1
ATOM 546 C CA . VAL A 1 68 ? -14.466 -2.011 -1.296 1.00 45.44 68 VAL A CA 1
ATOM 547 C C . VAL A 1 68 ? -15.400 -0.848 -1.647 1.00 45.44 68 VAL A C 1
ATOM 549 O O . VAL A 1 68 ? -15.723 -0.648 -2.813 1.00 45.44 68 VAL A O 1
ATOM 552 N N . ARG A 1 69 ? -15.780 -0.023 -0.665 1.00 40.62 69 ARG A N 1
ATOM 553 C CA . ARG A 1 69 ? -16.694 1.111 -0.867 1.00 40.62 69 ARG A CA 1
ATOM 554 C C . ARG A 1 69 ? -16.084 2.275 -1.660 1.00 40.62 69 ARG A C 1
ATOM 556 O O . ARG A 1 69 ? -16.832 3.111 -2.139 1.00 40.62 69 ARG A O 1
ATOM 563 N N . GLN A 1 70 ? -14.757 2.330 -1.799 1.00 38.50 70 GLN A N 1
ATOM 564 C CA . GLN A 1 70 ? -14.042 3.367 -2.562 1.00 38.50 70 GLN A CA 1
ATOM 565 C C . GLN A 1 70 ? -13.725 2.954 -4.012 1.00 38.50 70 GLN A C 1
ATOM 567 O O . GLN A 1 70 ? -13.099 3.714 -4.745 1.00 38.50 70 GLN A O 1
ATOM 572 N N . LYS A 1 71 ? -14.116 1.742 -4.426 1.00 34.00 71 LYS A N 1
ATOM 573 C CA . LYS A 1 71 ? -13.853 1.178 -5.762 1.00 34.00 71 LYS A CA 1
ATOM 574 C C . LYS A 1 71 ? -15.128 1.024 -6.615 1.00 34.00 71 LYS A C 1
ATOM 576 O O . LYS A 1 71 ? -15.066 0.337 -7.632 1.00 34.00 71 LYS A O 1
ATOM 581 N N . VAL A 1 72 ? -16.249 1.632 -6.206 1.00 35.62 72 VAL A N 1
ATOM 582 C CA . VAL A 1 72 ? -17.533 1.661 -6.941 1.00 35.62 72 VAL A CA 1
ATOM 583 C C . VAL A 1 72 ? -17.901 3.092 -7.287 1.00 35.62 72 VAL A C 1
ATOM 585 O O . VAL A 1 72 ? -17.753 3.942 -6.381 1.00 35.62 72 VAL A O 1
#

pLDDT: mean 72.9, std 15.35, range [34.0, 91.31]

Foldseek 3Di:
DDWFAAQQFRKTWDWDQDPVRDIDIDIDPGDDDDPDDPDDHDDDDDDPCRGGVVNDDDDDPVRVVSVVVVVD

Mean predicted aligned error: 9.02 Å